Protein AF-A0A962RN34-F1 (afdb_monomer)

Solvent-accessible surface area (backbone atoms only — not comparable to full-atom values): 6835 Å² total; per-residue (Å²): 135,87,78,68,71,75,95,82,86,86,81,75,55,88,98,54,87,76,86,91,82,78,62,92,85,64,29,65,69,56,53,55,26,51,73,69,49,62,54,56,92,92,52,76,89,86,75,84,80,42,78,44,69,43,87,85,52,60,102,72,26,70,41,53,57,68,79,52,56,65,86,33,68,68,45,55,61,37,47,74,74,76,47,76,85,85,57,98,57,61,74,71,76,73,44,93,86,113

Sequence (98 aa):
MLRAVDSVGFSVPARGTVALVGESGSGKSVISQAIMRILPASARIRRGRIVFRDPQAGAGGELDIAAVGADSRAMRDLRGSRISMIFQEPMTSLSPLH

Mean predicted aligned error: 5.85 Å

Foldseek 3Di:
DDDLDDDDDDDADVVHDDDDDDDPSSCPVVVVCLLLVNDPPVDADPDDWDWDAQPPPPPPRIDGSNPDDNPDPVSVCCEPPPDYDQDPCNPVVPDPPD

Secondary structure (DSSP, 8-state):
---SS-S------TT--------TTSSHHHHHHHHTT---TT----S---EEE-TTSGGG-EEEGGGS-TTSHHHHHHBTTTB----SSTTTTT-TT-

Structure (mmCIF, N/CA/C/O backbone):
data_AF-A0A962RN34-F1
#
_entry.id   AF-A0A962RN34-F1
#
loop_
_atom_site.group_PDB
_atom_site.id
_atom_site.type_symbol
_atom_site.label_atom_id
_atom_site.label_alt_id
_atom_site.label_comp_id
_atom_site.label_asym_id
_atom_site.label_entity_id
_atom_site.label_seq_id
_atom_site.pdbx_PDB_ins_code
_atom_site.Cartn_x
_atom_site.Cartn_y
_atom_site.Cartn_z
_atom_site.occupancy
_atom_site.B_iso_or_equiv
_atom_site.auth_seq_id
_atom_site.auth_comp_id
_atom_site.auth_asym_id
_atom_site.auth_atom_id
_atom_site.pdbx_PDB_model_num
ATOM 1 N N . MET A 1 1 ? 5.917 -10.454 -18.950 1.00 62.59 1 MET A N 1
ATOM 2 C CA . MET A 1 1 ? 5.379 -9.676 -17.810 1.00 62.59 1 MET A CA 1
ATOM 3 C C . MET A 1 1 ? 5.856 -10.335 -16.527 1.00 62.59 1 MET A C 1
ATOM 5 O O . MET A 1 1 ? 5.593 -11.518 -16.356 1.00 62.59 1 MET A O 1
ATOM 9 N N . LEU A 1 2 ? 6.590 -9.612 -15.682 1.00 82.94 2 LEU A N 1
ATOM 10 C CA . LEU A 1 2 ? 7.141 -10.138 -14.429 1.00 82.94 2 LEU A CA 1
ATOM 11 C C . LEU A 1 2 ? 6.070 -10.132 -13.325 1.00 82.94 2 LEU A C 1
ATOM 13 O O . LEU A 1 2 ? 5.294 -9.180 -13.230 1.00 82.94 2 LEU A O 1
ATOM 17 N N . ARG A 1 3 ? 6.025 -11.17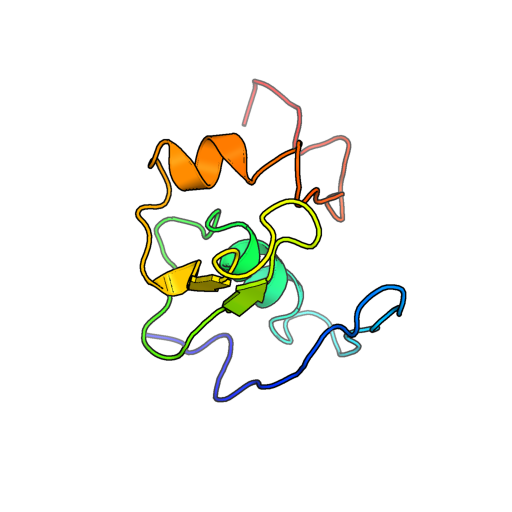6 -12.488 1.00 86.12 3 ARG A N 1
ATOM 18 C CA . ARG A 1 3 ? 5.254 -11.170 -11.235 1.00 86.12 3 ARG A CA 1
ATOM 19 C C . ARG A 1 3 ? 6.192 -10.771 -10.100 1.00 86.12 3 ARG A C 1
ATOM 21 O O . ARG A 1 3 ? 7.031 -11.567 -9.707 1.00 86.12 3 ARG A O 1
ATOM 28 N N . ALA A 1 4 ? 6.063 -9.540 -9.606 1.00 86.75 4 ALA A N 1
ATOM 29 C CA . ALA A 1 4 ? 6.873 -9.052 -8.484 1.00 86.75 4 ALA A CA 1
ATOM 30 C C . ALA A 1 4 ? 6.422 -9.623 -7.126 1.00 86.75 4 ALA A C 1
ATOM 32 O O . ALA A 1 4 ? 7.205 -9.682 -6.187 1.00 86.75 4 ALA A O 1
ATOM 33 N N . VAL A 1 5 ? 5.152 -10.021 -7.024 1.00 88.38 5 VAL A N 1
ATOM 34 C CA . VAL A 1 5 ? 4.550 -10.655 -5.849 1.00 88.38 5 VAL A CA 1
ATOM 35 C C . VAL A 1 5 ? 3.644 -11.766 -6.364 1.00 88.38 5 VAL A C 1
ATOM 37 O O . VAL A 1 5 ? 2.831 -11.524 -7.261 1.00 88.38 5 VAL A O 1
ATOM 40 N N . ASP A 1 6 ? 3.782 -12.968 -5.813 1.00 90.38 6 ASP A N 1
ATOM 41 C CA . ASP A 1 6 ? 2.919 -14.102 -6.126 1.00 90.38 6 ASP A CA 1
ATOM 42 C C . ASP A 1 6 ? 2.346 -14.683 -4.831 1.00 90.38 6 ASP A C 1
ATOM 44 O O . ASP A 1 6 ? 3.087 -14.983 -3.902 1.00 90.38 6 ASP A O 1
ATOM 48 N N . SER A 1 7 ? 1.018 -14.803 -4.781 1.00 86.69 7 SER A N 1
ATOM 49 C CA . SER A 1 7 ? 0.282 -15.549 -3.753 1.00 86.69 7 SER A CA 1
ATOM 50 C C . SER A 1 7 ? 0.667 -15.232 -2.296 1.00 86.69 7 SER A C 1
ATOM 52 O O . SER A 1 7 ? 0.894 -16.130 -1.491 1.00 86.69 7 SER A O 1
ATOM 54 N N . VAL A 1 8 ? 0.704 -13.942 -1.939 1.00 91.38 8 VAL A N 1
ATOM 55 C CA . VAL A 1 8 ? 0.925 -13.489 -0.556 1.00 91.38 8 VAL A CA 1
ATOM 56 C C . VAL A 1 8 ? -0.394 -13.371 0.214 1.00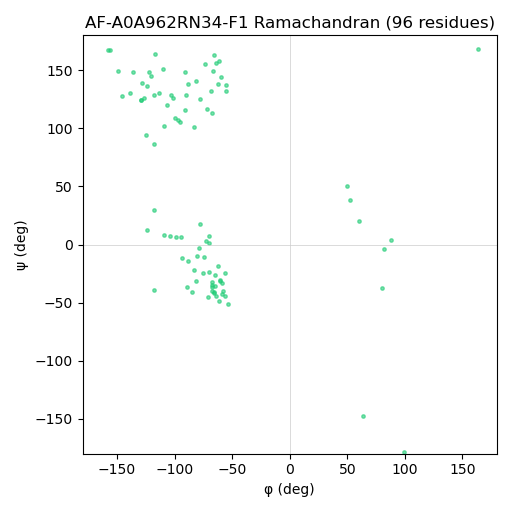 91.38 8 VAL A C 1
ATOM 58 O O . VAL A 1 8 ? -1.385 -12.861 -0.310 1.00 91.38 8 VAL A O 1
ATOM 61 N N . GLY A 1 9 ? -0.396 -13.806 1.475 1.00 94.25 9 GLY A N 1
ATOM 62 C CA . GLY A 1 9 ? -1.528 -13.662 2.386 1.00 94.25 9 GLY A CA 1
ATOM 63 C C . GLY A 1 9 ? -1.055 -13.441 3.817 1.00 94.25 9 GLY A C 1
ATOM 64 O O . GLY A 1 9 ? -0.236 -14.197 4.328 1.00 94.25 9 GLY A O 1
ATOM 65 N N . PHE A 1 10 ? -1.562 -12.392 4.456 1.00 96.19 10 PHE A N 1
ATOM 66 C CA . PHE A 1 10 ? -1.362 -12.121 5.877 1.00 96.19 10 PHE A CA 1
ATOM 67 C C . PHE A 1 10 ? -2.501 -11.239 6.389 1.00 96.19 10 PHE A C 1
ATOM 69 O O . PHE A 1 10 ? -3.282 -10.682 5.616 1.00 96.19 10 PHE A O 1
ATOM 76 N N . SER A 1 11 ? -2.607 -11.114 7.706 1.00 96.44 11 SER A N 1
ATOM 77 C CA . SER A 1 11 ? -3.558 -10.218 8.357 1.00 96.44 11 SER A CA 1
ATOM 78 C C . SER A 1 11 ? -2.820 -9.342 9.351 1.00 96.44 11 SER A C 1
ATOM 80 O O . SER A 1 11 ? -1.937 -9.821 10.058 1.00 96.44 11 SER A O 1
ATOM 82 N N . VAL A 1 12 ? -3.190 -8.064 9.404 1.00 94.88 12 VAL A N 1
ATOM 83 C CA . VAL A 1 12 ? -2.739 -7.142 10.448 1.00 94.88 12 VAL A CA 1
ATOM 84 C C . VAL A 1 12 ? -3.845 -7.092 11.501 1.00 94.88 12 VAL A C 1
ATOM 86 O O . VAL A 1 12 ? -4.920 -6.566 11.206 1.00 94.88 12 VAL A O 1
ATOM 89 N N . PRO A 1 13 ? -3.653 -7.693 12.688 1.00 92.94 13 PRO A N 1
ATOM 90 C CA . PRO A 1 13 ? -4.681 -7.689 13.715 1.00 92.94 13 PRO A CA 1
ATOM 91 C C . PRO A 1 13 ? -4.905 -6.271 14.240 1.00 92.94 13 PRO A C 1
ATOM 93 O O . PRO A 1 13 ? -3.984 -5.451 14.298 1.00 92.94 13 PRO A O 1
ATOM 96 N N . ALA A 1 14 ? -6.137 -5.988 14.660 1.00 90.38 14 ALA A N 1
ATOM 97 C CA . ALA A 1 14 ? -6.446 -4.730 15.321 1.00 90.38 14 ALA A CA 1
ATOM 98 C C . ALA A 1 14 ? -5.525 -4.546 16.534 1.00 90.38 14 ALA A C 1
ATOM 100 O O . ALA A 1 14 ? -5.372 -5.458 17.346 1.00 90.38 14 ALA A O 1
ATOM 101 N N . ARG A 1 15 ? -4.926 -3.355 16.652 1.00 90.25 15 ARG A N 1
ATOM 102 C CA . ARG A 1 15 ? -3.991 -3.004 17.737 1.00 90.25 15 ARG A CA 1
ATOM 103 C C . ARG A 1 15 ? -2.738 -3.891 17.797 1.00 90.25 15 ARG A C 1
ATOM 105 O O . ARG A 1 15 ? -2.095 -3.944 18.840 1.00 90.25 15 ARG A O 1
ATOM 112 N N . GLY A 1 16 ? -2.390 -4.574 16.707 1.00 93.44 16 GLY A N 1
ATOM 113 C CA . GLY A 1 16 ? -1.163 -5.353 16.606 1.00 93.44 16 GLY A CA 1
ATOM 114 C C . GLY A 1 16 ? -0.224 -4.835 15.524 1.00 93.44 16 GLY A C 1
ATOM 115 O O . GLY A 1 16 ? -0.612 -4.083 14.630 1.00 93.44 16 GLY A O 1
ATOM 116 N N . THR A 1 17 ? 1.025 -5.280 15.614 1.00 95.75 17 THR A N 1
ATOM 117 C CA . THR A 1 17 ? 2.094 -4.915 14.686 1.00 95.75 17 THR A CA 1
ATOM 118 C C . THR A 1 17 ? 2.521 -6.149 13.908 1.00 95.75 17 THR A C 1
ATOM 120 O O . THR A 1 17 ? 2.801 -7.190 14.496 1.00 95.75 17 THR A O 1
ATOM 123 N N . VAL A 1 18 ? 2.595 -6.025 12.584 1.00 96.50 18 VAL A N 1
ATOM 124 C CA . VAL A 1 18 ? 3.111 -7.068 11.691 1.00 96.50 18 VAL A CA 1
ATOM 125 C C . VAL A 1 18 ? 4.339 -6.529 10.978 1.00 96.50 18 VAL A C 1
ATOM 127 O O . VAL A 1 18 ? 4.288 -5.458 10.376 1.00 96.50 18 VAL A O 1
ATOM 130 N N . ALA A 1 19 ? 5.434 -7.284 11.031 1.00 95.75 19 ALA A N 1
ATOM 131 C CA . ALA A 1 19 ? 6.649 -6.989 10.287 1.00 95.75 19 ALA A CA 1
ATOM 132 C C . ALA A 1 19 ? 6.726 -7.879 9.043 1.00 95.75 19 ALA A C 1
ATOM 134 O O . ALA A 1 19 ? 6.660 -9.103 9.140 1.00 95.75 19 ALA A O 1
ATOM 135 N N . LEU A 1 20 ? 6.894 -7.261 7.874 1.00 93.62 20 LEU A N 1
ATOM 136 C CA . LEU A 1 20 ? 7.172 -7.965 6.627 1.00 93.62 20 LEU A CA 1
ATOM 137 C C . LEU A 1 20 ? 8.674 -7.892 6.334 1.00 93.62 20 LEU A C 1
ATOM 139 O O . LEU A 1 20 ? 9.191 -6.831 5.981 1.00 93.62 20 LEU A O 1
ATOM 143 N N . VAL A 1 21 ? 9.366 -9.021 6.468 1.00 93.69 21 VAL A N 1
ATOM 144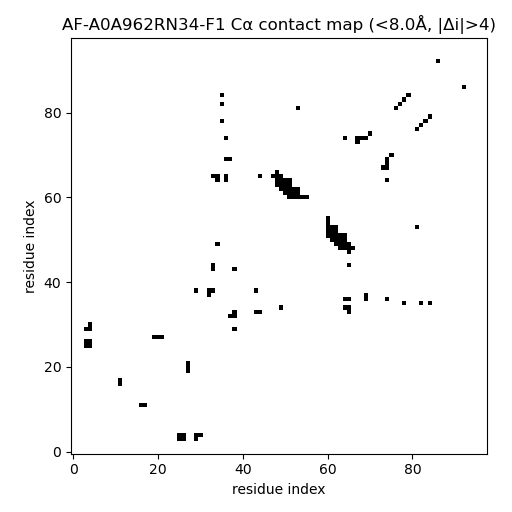 C CA . VAL A 1 21 ? 10.822 -9.131 6.297 1.00 93.69 21 VAL A CA 1
ATOM 145 C C . VAL A 1 21 ? 11.183 -9.902 5.028 1.00 93.69 21 VAL A C 1
ATOM 147 O O . VAL A 1 21 ? 10.425 -10.745 4.559 1.00 93.69 21 VAL A O 1
ATOM 150 N N . GLY A 1 22 ? 12.338 -9.587 4.446 1.00 91.75 22 GLY A N 1
ATOM 151 C CA . GLY A 1 22 ? 12.861 -10.251 3.252 1.00 91.75 22 GLY A CA 1
ATOM 152 C C . GLY A 1 22 ? 13.971 -9.439 2.590 1.00 91.75 22 GLY A C 1
ATOM 153 O O . GLY A 1 22 ? 14.152 -8.261 2.906 1.00 91.75 22 GLY A O 1
ATOM 154 N N . GLU A 1 23 ? 14.679 -10.039 1.640 1.00 94.56 23 GLU A N 1
ATOM 155 C CA . GLU A 1 23 ? 15.800 -9.421 0.916 1.00 94.56 23 GLU A CA 1
ATOM 156 C C . GLU A 1 23 ? 15.383 -8.236 0.030 1.00 94.56 23 GLU A C 1
ATOM 158 O O . GLU A 1 23 ? 14.203 -8.043 -0.283 1.00 94.56 23 GLU A O 1
ATOM 163 N N . SER A 1 24 ? 16.341 -7.403 -0.385 1.00 89.31 24 SER A N 1
ATOM 164 C CA . SER A 1 24 ? 16.065 -6.336 -1.357 1.00 89.31 24 SER A CA 1
ATOM 165 C C . SER A 1 24 ? 15.446 -6.918 -2.636 1.00 89.31 24 SER A C 1
ATOM 167 O O . SER A 1 24 ? 15.841 -7.982 -3.096 1.00 89.31 24 SER A O 1
ATOM 169 N N . GLY A 1 25 ? 14.424 -6.257 -3.184 1.00 88.56 25 GLY A N 1
ATOM 170 C CA . GLY A 1 25 ? 13.705 -6.747 -4.368 1.00 88.56 25 GLY A CA 1
ATOM 171 C C . GLY A 1 25 ? 12.627 -7.810 -4.110 1.00 88.56 25 GLY A C 1
ATOM 172 O O . GLY A 1 25 ? 11.877 -8.126 -5.027 1.00 88.56 25 GLY A O 1
ATOM 173 N N . SER A 1 26 ? 12.437 -8.288 -2.873 1.00 90.44 26 SER A N 1
ATOM 174 C CA . SER A 1 26 ? 11.442 -9.331 -2.544 1.00 90.44 26 SER A CA 1
ATOM 175 C C . SER A 1 26 ? 9.960 -8.903 -2.629 1.00 90.44 26 SER A C 1
ATOM 177 O O . SER A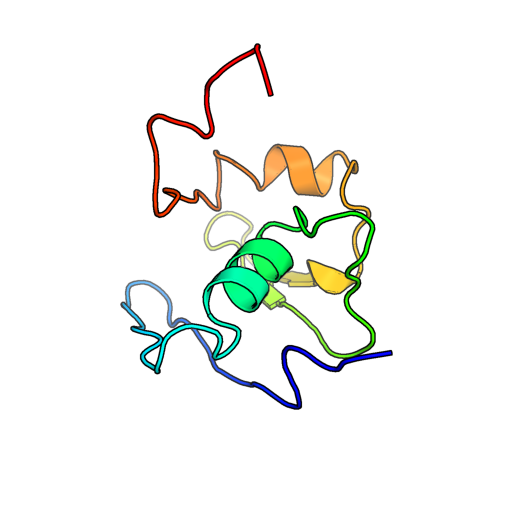 1 26 ? 9.079 -9.629 -2.177 1.00 90.44 26 SER A O 1
ATOM 179 N N . GLY A 1 27 ? 9.662 -7.698 -3.127 1.00 92.69 27 GLY A N 1
ATOM 180 C CA . GLY A 1 27 ? 8.287 -7.211 -3.304 1.00 92.69 27 GLY A CA 1
ATOM 181 C C . GLY A 1 27 ? 7.654 -6.500 -2.098 1.00 92.69 27 GLY A C 1
ATOM 182 O O . GLY A 1 27 ? 6.503 -6.082 -2.192 1.00 92.69 27 GLY A O 1
ATOM 183 N N . LYS A 1 28 ? 8.381 -6.275 -0.991 1.00 94.00 28 LYS A N 1
ATOM 184 C CA . LYS A 1 28 ? 7.859 -5.576 0.212 1.00 94.00 28 LYS A CA 1
ATOM 185 C C . LYS A 1 28 ? 7.252 -4.204 -0.102 1.00 94.00 28 LYS A C 1
ATOM 187 O O . LYS A 1 28 ? 6.112 -3.932 0.267 1.00 94.00 28 LYS A O 1
ATOM 192 N N . SER A 1 29 ? 7.993 -3.361 -0.825 1.00 92.00 29 SER A N 1
ATOM 193 C CA . SER A 1 29 ? 7.526 -2.026 -1.223 1.00 92.00 29 SER A CA 1
ATOM 194 C C . SER A 1 29 ? 6.367 -2.099 -2.219 1.00 92.00 29 SER A C 1
ATOM 196 O O . SER A 1 29 ? 5.464 -1.274 -2.177 1.00 92.00 29 SER A O 1
ATOM 198 N N . VAL A 1 30 ? 6.333 -3.128 -3.072 1.00 94.12 30 VAL A N 1
ATOM 199 C CA . VAL A 1 30 ? 5.220 -3.351 -4.008 1.00 94.12 30 VAL A CA 1
ATOM 200 C C . VAL A 1 30 ? 3.939 -3.710 -3.250 1.00 94.12 30 VAL A C 1
ATOM 202 O O . VAL A 1 30 ? 2.872 -3.204 -3.587 1.00 94.12 30 VAL A O 1
ATOM 205 N N . ILE A 1 31 ? 4.032 -4.531 -2.197 1.00 94.94 31 ILE A N 1
ATOM 206 C CA . ILE A 1 31 ? 2.895 -4.874 -1.327 1.00 94.94 31 ILE A CA 1
ATOM 207 C C . ILE A 1 31 ? 2.347 -3.617 -0.646 1.00 94.94 31 ILE A C 1
ATOM 209 O O . ILE A 1 31 ? 1.142 -3.371 -0.689 1.00 94.94 31 ILE A O 1
ATOM 213 N N . SER A 1 32 ? 3.216 -2.792 -0.057 1.00 94.12 32 SER A N 1
ATOM 214 C CA . SER A 1 32 ? 2.779 -1.583 0.645 1.00 94.12 32 SER A CA 1
ATOM 215 C C . SER A 1 32 ? 2.163 -0.547 -0.311 1.00 94.12 32 SER A C 1
ATOM 217 O O . SER A 1 32 ? 1.108 0.017 -0.017 1.00 94.12 32 SER A O 1
A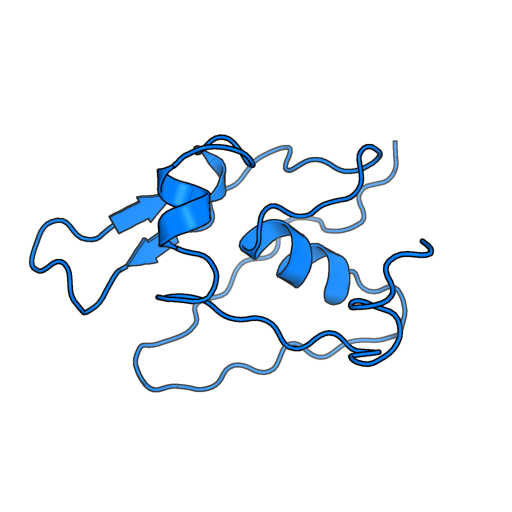TOM 219 N N . GLN A 1 33 ? 2.742 -0.360 -1.502 1.00 94.50 33 GLN A N 1
ATOM 220 C CA . GLN A 1 33 ? 2.182 0.492 -2.558 1.00 94.50 33 GLN A CA 1
ATOM 221 C C . GLN A 1 33 ? 0.850 -0.041 -3.105 1.00 94.50 33 GLN A C 1
ATOM 223 O O . GLN A 1 33 ? -0.042 0.750 -3.422 1.00 94.50 33 GLN A O 1
ATOM 228 N N . ALA A 1 34 ? 0.684 -1.365 -3.201 1.00 95.31 34 ALA A N 1
ATOM 229 C CA . ALA A 1 34 ? -0.574 -1.989 -3.605 1.00 95.31 34 ALA A CA 1
ATOM 230 C C . ALA A 1 34 ? -1.693 -1.714 -2.591 1.00 95.31 34 ALA A C 1
ATOM 232 O O . ALA A 1 34 ? -2.784 -1.317 -3.005 1.00 95.31 34 ALA A O 1
ATOM 233 N N . ILE A 1 35 ? -1.404 -1.835 -1.287 1.00 95.62 35 ILE A N 1
ATOM 234 C CA . ILE A 1 35 ? -2.335 -1.476 -0.202 1.00 95.62 35 ILE A CA 1
ATOM 235 C C . ILE A 1 35 ? -2.726 0.001 -0.296 1.00 95.62 35 ILE A C 1
ATOM 237 O O . ILE A 1 35 ? -3.897 0.341 -0.191 1.00 95.62 35 ILE A O 1
ATOM 241 N N . MET A 1 36 ? -1.770 0.885 -0.574 1.00 95.50 36 MET A N 1
ATOM 242 C CA . MET A 1 36 ? -2.042 2.317 -0.714 1.00 95.50 36 MET A CA 1
ATOM 243 C C . MET A 1 36 ? -2.643 2.703 -2.077 1.00 95.50 36 MET A C 1
ATOM 245 O O . MET A 1 36 ? -2.982 3.868 -2.277 1.00 95.50 36 MET A O 1
ATOM 249 N N . ARG A 1 37 ? -2.806 1.763 -3.023 1.00 95.69 37 ARG A N 1
ATOM 250 C CA . ARG A 1 37 ? -3.234 1.982 -4.425 1.00 95.69 37 ARG A CA 1
ATOM 251 C C . ARG A 1 37 ? -2.404 3.046 -5.167 1.00 95.69 37 ARG A C 1
ATOM 253 O O . ARG A 1 37 ? -2.954 3.807 -5.954 1.00 95.69 37 ARG A O 1
ATOM 260 N N . ILE A 1 38 ? -1.095 3.087 -4.920 1.00 94.31 38 ILE A N 1
ATOM 261 C CA . ILE A 1 38 ? -0.124 4.020 -5.537 1.00 94.31 38 ILE A CA 1
ATOM 262 C C . ILE A 1 38 ? 0.945 3.279 -6.356 1.00 94.31 38 ILE A C 1
ATOM 264 O O . ILE A 1 38 ? 2.097 3.696 -6.437 1.00 94.31 38 ILE A O 1
ATOM 268 N N . LEU A 1 39 ? 0.586 2.122 -6.916 1.00 93.62 39 LEU A N 1
ATOM 269 C CA . LEU A 1 39 ? 1.481 1.378 -7.799 1.00 93.62 39 LEU A CA 1
ATOM 270 C C . LEU A 1 39 ? 1.860 2.235 -9.022 1.00 93.62 39 LEU A C 1
ATOM 272 O O . LEU A 1 39 ? 0.999 2.950 -9.540 1.00 93.62 39 LEU A O 1
ATOM 276 N N . PRO A 1 40 ? 3.105 2.134 -9.523 1.00 90.69 40 PRO A N 1
ATOM 277 C CA . PRO A 1 40 ? 3.488 2.792 -10.767 1.00 90.69 40 PRO A CA 1
ATOM 278 C C . PRO A 1 40 ? 2.651 2.256 -11.935 1.00 90.69 40 PRO A C 1
ATOM 280 O O . PRO A 1 40 ? 2.171 1.123 -11.891 1.00 90.69 40 PRO A O 1
ATOM 283 N N . ALA A 1 41 ? 2.536 3.024 -13.021 1.00 90.06 41 ALA A N 1
ATOM 284 C CA . ALA A 1 41 ? 1.732 2.650 -14.194 1.00 90.06 41 ALA A CA 1
ATOM 285 C C . ALA A 1 41 ? 2.117 1.290 -14.819 1.00 90.06 41 ALA A C 1
ATOM 287 O O . ALA A 1 41 ? 1.296 0.629 -15.453 1.00 90.06 41 ALA A O 1
ATOM 288 N N . SER A 1 42 ? 3.359 0.841 -14.617 1.00 91.06 42 SER A N 1
ATOM 289 C CA . SER A 1 42 ? 3.862 -0.463 -15.063 1.00 91.06 42 SER A CA 1
ATOM 290 C C . SER A 1 42 ? 3.359 -1.651 -14.228 1.00 91.06 42 SER A C 1
ATOM 292 O O . SER A 1 42 ? 3.531 -2.805 -14.634 1.00 91.06 42 SER A O 1
ATOM 294 N N . ALA A 1 43 ? 2.723 -1.403 -13.079 1.00 92.44 43 ALA A N 1
ATOM 295 C CA . ALA A 1 43 ? 2.272 -2.415 -12.135 1.00 92.44 43 ALA A CA 1
ATOM 296 C C . ALA A 1 43 ? 0.755 -2.358 -11.911 1.00 92.44 43 ALA A C 1
ATOM 298 O O . ALA A 1 43 ? 0.124 -1.307 -11.890 1.00 92.44 43 ALA A O 1
ATOM 299 N N . ARG A 1 44 ? 0.146 -3.531 -11.709 1.00 93.94 44 ARG A N 1
ATOM 300 C CA . ARG A 1 44 ? -1.279 -3.649 -11.382 1.00 93.94 44 ARG A CA 1
ATOM 301 C C . ARG A 1 44 ? -1.556 -4.864 -10.515 1.00 93.94 44 ARG A C 1
ATOM 303 O O . ARG A 1 44 ? -0.917 -5.904 -10.677 1.00 93.94 44 ARG A O 1
ATOM 310 N N . ILE A 1 45 ? -2.574 -4.753 -9.669 1.00 94.62 45 ILE A N 1
ATOM 311 C CA . ILE A 1 45 ? -3.139 -5.891 -8.944 1.00 94.62 45 ILE A CA 1
ATOM 312 C C . ILE A 1 45 ? -3.901 -6.743 -9.962 1.00 94.62 45 ILE A C 1
ATOM 314 O O . ILE A 1 45 ? -4.837 -6.275 -10.606 1.00 94.62 45 ILE A O 1
ATOM 318 N N . ARG A 1 46 ? -3.452 -7.983 -10.172 1.00 93.81 46 ARG A N 1
ATOM 319 C CA . ARG A 1 46 ? -4.063 -8.902 -11.146 1.00 93.81 46 ARG A CA 1
ATOM 320 C C . ARG A 1 46 ? -5.252 -9.660 -10.560 1.00 93.81 46 ARG A C 1
ATOM 322 O O . ARG A 1 46 ? -6.213 -9.896 -11.285 1.00 93.81 46 ARG A O 1
ATOM 329 N N . ARG A 1 47 ? -5.134 -10.107 -9.306 1.00 92.94 47 ARG A N 1
ATOM 330 C CA . ARG A 1 47 ? -6.093 -10.939 -8.560 1.00 92.94 47 ARG A CA 1
ATOM 331 C C . ARG A 1 47 ? -5.861 -10.757 -7.056 1.00 92.94 47 ARG A C 1
ATOM 333 O O . ARG A 1 47 ? -4.812 -10.247 -6.667 1.00 92.94 47 ARG A O 1
ATOM 340 N N . GLY A 1 48 ? -6.801 -11.236 -6.244 1.00 94.69 48 GLY A N 1
ATOM 341 C CA . GLY A 1 48 ? -6.749 -11.151 -4.782 1.00 94.69 48 GLY A CA 1
ATOM 342 C C . GLY A 1 48 ? -7.588 -9.999 -4.235 1.00 94.69 48 GLY A C 1
ATOM 343 O O . GLY A 1 48 ? -8.252 -9.300 -4.997 1.00 94.69 48 GLY A O 1
ATOM 344 N N . ARG A 1 49 ? -7.571 -9.841 -2.910 1.00 96.50 49 ARG A N 1
ATOM 345 C CA . ARG A 1 49 ? -8.328 -8.818 -2.179 1.00 96.50 49 ARG A CA 1
ATOM 346 C C . ARG A 1 49 ? -7.447 -8.176 -1.122 1.00 96.50 49 ARG A C 1
ATOM 348 O O . ARG A 1 49 ? -6.578 -8.847 -0.565 1.00 96.50 49 ARG A O 1
ATOM 355 N N . ILE A 1 50 ? -7.692 -6.904 -0.836 1.00 96.94 50 ILE A N 1
ATOM 356 C CA . ILE A 1 50 ? -7.034 -6.174 0.250 1.00 96.94 50 ILE A CA 1
ATOM 357 C C . ILE A 1 50 ? -8.147 -5.612 1.123 1.00 96.94 50 ILE A C 1
ATOM 359 O O . ILE A 1 50 ? -8.712 -4.564 0.831 1.00 96.94 50 ILE A O 1
ATOM 363 N N . VAL A 1 51 ? -8.492 -6.352 2.171 1.00 96.56 51 VAL A N 1
ATOM 364 C CA . VAL A 1 51 ? -9.663 -6.060 2.995 1.00 96.56 51 VAL A CA 1
ATOM 365 C C . VAL A 1 51 ? -9.270 -5.152 4.155 1.00 96.56 51 VAL A C 1
ATOM 367 O O . VAL A 1 51 ? -8.503 -5.554 5.029 1.00 96.56 51 VAL A O 1
ATOM 370 N N . PHE A 1 52 ? -9.816 -3.940 4.177 1.00 95.44 52 PHE A N 1
ATOM 371 C CA . PHE A 1 52 ? -9.725 -3.026 5.308 1.00 95.44 52 PHE A CA 1
ATOM 372 C C . PHE A 1 52 ? -11.042 -3.016 6.074 1.00 95.44 52 PHE A C 1
ATOM 374 O O . PHE A 1 52 ? -12.102 -2.826 5.488 1.00 95.44 52 PHE A O 1
ATOM 381 N N . ARG A 1 53 ? -10.967 -3.219 7.389 1.00 93.50 53 ARG A N 1
ATOM 382 C CA . ARG A 1 53 ? -12.112 -3.136 8.298 1.00 93.50 53 ARG A CA 1
ATOM 383 C C . ARG A 1 53 ? -11.945 -1.888 9.143 1.00 93.50 53 ARG A C 1
ATOM 385 O O . ARG A 1 53 ? -11.126 -1.897 10.058 1.00 93.50 53 ARG A O 1
ATOM 392 N N . ASP A 1 54 ? -12.677 -0.830 8.808 1.00 90.06 54 ASP A N 1
ATOM 393 C CA . ASP A 1 54 ? -12.604 0.443 9.519 1.00 90.06 54 ASP A CA 1
ATOM 394 C C . ASP A 1 54 ? -13.156 0.276 10.946 1.00 90.06 54 ASP A C 1
ATOM 396 O O . ASP A 1 54 ? -14.366 0.080 11.110 1.00 90.06 54 ASP A O 1
ATOM 400 N N . PRO A 1 55 ? -12.314 0.395 11.991 1.00 82.38 55 PRO A N 1
ATOM 401 C CA . PRO A 1 55 ? -12.767 0.299 13.376 1.00 82.38 55 PRO A CA 1
ATOM 402 C C . PRO A 1 55 ? -13.771 1.396 13.755 1.00 82.38 55 PRO A C 1
ATOM 404 O O . PRO A 1 55 ? -14.468 1.260 14.757 1.00 82.38 55 PRO A O 1
ATOM 407 N N . GLN A 1 56 ? -13.840 2.486 12.982 1.00 83.38 56 GLN A N 1
ATOM 408 C CA . GLN A 1 56 ? 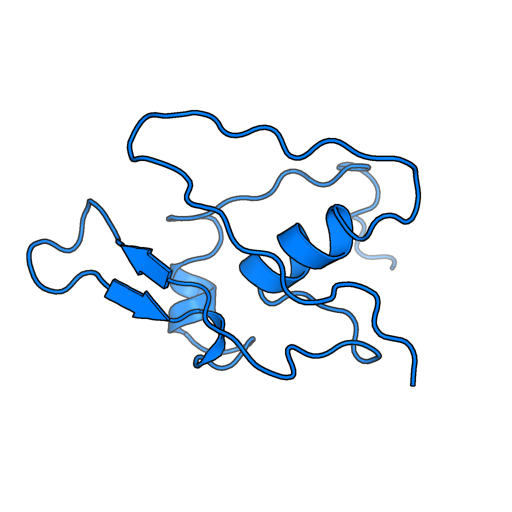-14.712 3.632 13.243 1.00 83.38 56 GLN A CA 1
ATOM 409 C C . GLN A 1 56 ? -16.071 3.547 12.528 1.00 83.38 56 GLN A C 1
ATOM 411 O O . GLN A 1 56 ? -16.965 4.325 12.847 1.00 83.38 56 GLN A O 1
ATOM 416 N N . ALA A 1 57 ? -16.258 2.623 11.578 1.00 80.94 57 ALA A N 1
ATOM 417 C CA . ALA A 1 57 ? -17.456 2.569 10.727 1.00 80.94 57 ALA A CA 1
ATOM 418 C C . ALA A 1 57 ? -18.565 1.617 11.234 1.00 80.94 57 ALA A C 1
ATOM 420 O O . ALA A 1 57 ? -19.567 1.406 10.550 1.00 80.94 57 ALA A O 1
ATOM 421 N N . GLY A 1 58 ? -18.415 1.033 12.427 1.00 73.31 58 GLY A N 1
ATOM 422 C CA . GLY A 1 58 ? -19.406 0.113 12.996 1.00 73.31 58 GLY A CA 1
ATOM 423 C C . GLY A 1 58 ? -19.589 -1.173 12.172 1.00 73.31 58 GLY A C 1
ATOM 424 O O . GLY A 1 58 ? -18.649 -1.672 11.557 1.00 73.31 58 GLY A O 1
ATOM 425 N N . ALA A 1 59 ? -20.805 -1.732 12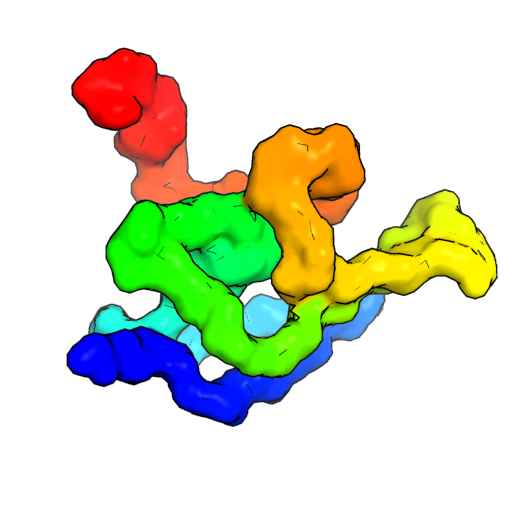.154 1.00 63.31 59 ALA A N 1
ATOM 426 C CA . ALA A 1 59 ? -21.104 -3.058 11.586 1.00 63.31 59 ALA A CA 1
ATOM 427 C C . ALA A 1 59 ? -21.019 -3.169 10.041 1.00 63.31 59 ALA A C 1
ATOM 429 O O . ALA A 1 59 ? -21.260 -4.246 9.502 1.00 63.31 59 ALA A O 1
ATOM 430 N N . GLY A 1 60 ? -20.666 -2.094 9.325 1.00 68.44 60 GLY A N 1
ATOM 431 C CA . GLY A 1 60 ? -20.583 -2.053 7.855 1.00 68.44 60 GLY A CA 1
ATOM 432 C C . GLY A 1 60 ? -19.223 -1.622 7.293 1.00 68.44 60 GLY A C 1
ATOM 433 O O . GLY A 1 60 ? -19.125 -1.319 6.110 1.00 68.44 60 GLY A O 1
ATOM 434 N N . GLY A 1 61 ? -18.180 -1.563 8.126 1.00 81.19 61 GLY A N 1
ATOM 435 C CA . GLY A 1 61 ? -16.897 -0.926 7.805 1.00 81.19 61 GLY A CA 1
ATOM 436 C C . GLY A 1 61 ? -15.920 -1.692 6.911 1.00 81.19 61 GLY A C 1
ATOM 437 O O . GLY A 1 61 ? -14.732 -1.377 6.950 1.00 81.19 61 GLY A O 1
ATOM 438 N N . GLU A 1 62 ? -16.346 -2.716 6.169 1.00 91.44 62 GLU A N 1
ATOM 439 C CA . GLU A 1 62 ? -15.430 -3.501 5.333 1.00 91.44 62 GLU A CA 1
ATOM 440 C C . GLU A 1 62 ? -15.307 -2.921 3.917 1.00 91.44 62 GLU A C 1
ATOM 442 O O . GLU A 1 62 ? -16.298 -2.706 3.224 1.00 91.44 62 GLU A O 1
ATOM 447 N N . LEU A 1 63 ? -14.069 -2.708 3.474 1.00 92.81 63 LEU A N 1
ATOM 448 C CA . LEU A 1 63 ? -13.727 -2.223 2.145 1.00 92.81 63 LEU A CA 1
ATOM 449 C C . LEU A 1 63 ? -12.673 -3.130 1.510 1.00 92.81 63 LEU A C 1
ATOM 451 O O . LEU A 1 63 ? -11.580 -3.288 2.052 1.00 92.81 63 LEU A O 1
ATOM 455 N N . ASP A 1 64 ? -12.959 -3.663 0.322 1.00 96.19 64 ASP A N 1
ATOM 456 C CA . ASP A 1 64 ? -11.917 -4.246 -0.523 1.00 96.19 64 ASP A CA 1
ATOM 457 C C . ASP A 1 64 ? -11.214 -3.143 -1.323 1.00 96.19 64 ASP A C 1
ATOM 459 O O . ASP A 1 64 ? -11.706 -2.655 -2.345 1.00 96.19 64 ASP A O 1
ATOM 463 N N . ILE A 1 65 ? -10.032 -2.756 -0.856 1.00 96.75 65 ILE A N 1
ATOM 464 C CA . ILE A 1 65 ? -9.196 -1.718 -1.459 1.00 96.75 65 ILE A CA 1
ATOM 465 C C . ILE A 1 65 ? -8.796 -2.085 -2.900 1.00 96.75 65 ILE A C 1
ATOM 467 O O . ILE A 1 65 ? -8.633 -1.205 -3.751 1.00 96.75 65 ILE A O 1
ATOM 471 N N . ALA A 1 66 ? -8.653 -3.377 -3.214 1.00 96.25 66 ALA A N 1
ATOM 472 C CA . ALA A 1 66 ? -8.279 -3.810 -4.559 1.00 96.25 66 ALA A CA 1
ATOM 473 C C . ALA A 1 66 ? -9.402 -3.576 -5.587 1.00 96.25 66 ALA A C 1
ATOM 475 O O . ALA A 1 66 ? -9.113 -3.431 -6.777 1.00 96.25 66 ALA A O 1
ATOM 476 N N . ALA A 1 67 ? -10.658 -3.504 -5.134 1.00 95.25 67 ALA A N 1
ATOM 477 C CA . ALA A 1 67 ? -11.835 -3.321 -5.979 1.00 95.25 67 ALA A CA 1
ATOM 478 C C . ALA A 1 67 ? -12.188 -1.844 -6.238 1.00 95.25 67 ALA A C 1
ATOM 480 O O . ALA A 1 67 ? -12.959 -1.551 -7.152 1.00 95.25 67 ALA A O 1
ATOM 481 N N . VAL A 1 68 ? -11.624 -0.899 -5.478 1.00 93.44 68 VAL A N 1
ATOM 482 C CA . VAL A 1 68 ? -11.883 0.537 -5.673 1.00 93.44 68 VAL A CA 1
ATOM 483 C C . VAL A 1 68 ? -10.891 1.194 -6.631 1.00 93.44 68 VAL A C 1
ATOM 485 O O . VAL A 1 68 ? -9.710 0.836 -6.715 1.00 93.44 68 VAL A O 1
ATOM 488 N N . GLY A 1 69 ? -11.364 2.208 -7.358 1.00 94.19 69 GLY A N 1
ATOM 489 C CA . GLY A 1 69 ? -10.521 3.036 -8.223 1.00 94.19 69 GLY A CA 1
ATOM 490 C C . GLY A 1 69 ? -9.457 3.793 -7.423 1.00 94.19 69 GLY A C 1
ATOM 491 O O . GLY A 1 69 ? -9.758 4.337 -6.359 1.00 94.19 69 GLY A O 1
ATOM 492 N N . ALA A 1 70 ? -8.225 3.851 -7.936 1.00 94.12 70 ALA A N 1
ATOM 493 C CA . ALA A 1 70 ? -7.093 4.494 -7.256 1.00 94.12 70 ALA A CA 1
ATOM 494 C C . ALA A 1 70 ? -7.316 5.999 -6.991 1.00 94.12 70 ALA A C 1
ATOM 496 O O . ALA A 1 70 ? -6.869 6.504 -5.960 1.00 94.12 70 ALA A O 1
ATOM 497 N N . ASP A 1 71 ? -8.072 6.669 -7.870 1.00 94.62 71 ASP A N 1
ATOM 498 C CA . ASP A 1 71 ? -8.409 8.104 -7.799 1.00 94.62 71 ASP A CA 1
ATOM 499 C C . ASP A 1 71 ? -9.807 8.373 -7.208 1.00 94.62 71 ASP A C 1
ATOM 501 O O . ASP A 1 71 ? -10.315 9.502 -7.190 1.00 94.62 71 ASP A O 1
ATOM 505 N N . SER A 1 72 ? -10.468 7.320 -6.720 1.00 96.25 72 SER A N 1
ATOM 506 C CA . SER A 1 72 ? -11.807 7.427 -6.145 1.00 96.25 72 SER A CA 1
ATOM 507 C C . SER A 1 72 ? -11.817 8.3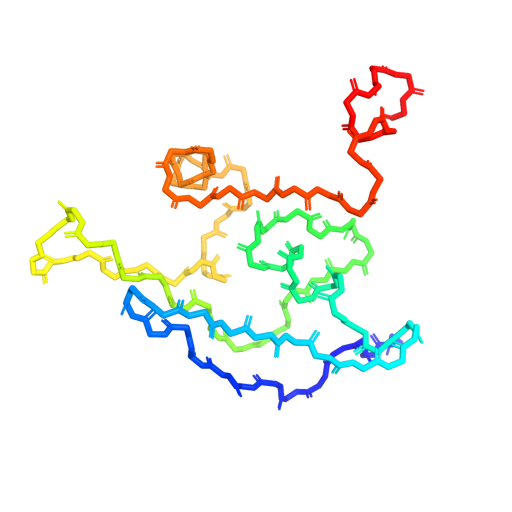00 -4.887 1.00 96.25 72 SER A C 1
ATOM 509 O O . SER A 1 72 ? -10.815 8.448 -4.182 1.00 96.25 72 SER A O 1
ATOM 511 N N . ARG A 1 73 ? -12.985 8.873 -4.572 1.00 93.94 73 ARG A N 1
ATOM 512 C CA . ARG A 1 73 ? -13.191 9.582 -3.300 1.00 93.94 73 ARG A CA 1
ATOM 513 C C . ARG A 1 73 ? -12.930 8.665 -2.102 1.00 93.94 73 ARG A C 1
ATOM 515 O O . ARG A 1 73 ? -12.241 9.079 -1.186 1.00 93.94 73 ARG A O 1
ATOM 522 N N . ALA A 1 74 ? -13.361 7.405 -2.175 1.00 92.25 74 ALA A N 1
ATOM 523 C CA . ALA A 1 74 ? -13.113 6.411 -1.133 1.00 92.25 74 ALA A CA 1
ATOM 524 C C . ALA A 1 74 ? -11.613 6.231 -0.831 1.00 92.25 74 ALA A C 1
ATOM 526 O O . ALA A 1 74 ? -11.218 6.224 0.331 1.00 92.25 74 ALA A O 1
ATOM 527 N N . MET A 1 75 ? -10.758 6.149 -1.861 1.00 95.31 75 MET A N 1
ATOM 528 C CA . MET A 1 75 ? -9.306 6.072 -1.651 1.00 95.31 75 MET A CA 1
ATOM 529 C C . MET A 1 75 ? -8.715 7.361 -1.080 1.00 95.31 75 MET A C 1
ATOM 531 O O . MET A 1 75 ? -7.791 7.291 -0.271 1.00 95.31 75 MET A O 1
ATOM 535 N N . ARG A 1 76 ? -9.228 8.529 -1.485 1.00 94.44 76 ARG A N 1
ATOM 536 C CA . ARG A 1 76 ? -8.806 9.822 -0.923 1.00 94.44 76 ARG A CA 1
ATOM 537 C C . ARG A 1 76 ? -9.184 9.958 0.549 1.00 94.44 76 ARG A C 1
ATOM 539 O O . ARG A 1 76 ? -8.344 10.385 1.326 1.00 94.44 76 ARG A O 1
ATOM 546 N N . ASP A 1 77 ? -10.387 9.535 0.926 1.00 91.81 77 ASP A N 1
ATOM 547 C CA . ASP A 1 77 ? -10.851 9.559 2.315 1.00 91.81 77 ASP A CA 1
ATOM 548 C C . ASP A 1 77 ? -10.054 8.568 3.182 1.00 91.81 77 ASP A C 1
ATOM 550 O O . ASP A 1 77 ? -9.763 8.854 4.340 1.00 91.81 77 ASP A O 1
ATOM 554 N N . LEU A 1 78 ? -9.648 7.419 2.629 1.00 93.19 78 LEU A N 1
ATOM 555 C CA . LEU A 1 78 ? -8.870 6.402 3.342 1.00 93.19 78 LEU A CA 1
ATOM 556 C C . LEU A 1 78 ? -7.422 6.844 3.622 1.00 93.19 78 LEU A C 1
ATOM 558 O O . LEU A 1 78 ? -6.908 6.644 4.727 1.00 93.19 78 LEU A O 1
ATOM 562 N N . ARG A 1 79 ? -6.754 7.425 2.619 1.00 94.62 79 ARG A N 1
ATOM 563 C CA . ARG A 1 79 ? -5.349 7.850 2.709 1.00 94.62 79 ARG A CA 1
ATOM 564 C C . ARG A 1 79 ? -5.204 9.027 3.675 1.00 94.62 79 ARG A C 1
ATOM 566 O O . ARG A 1 79 ? -5.938 10.003 3.602 1.00 94.62 79 ARG A O 1
ATOM 573 N N . GLY A 1 80 ? -4.236 8.946 4.581 1.00 90.06 80 GLY A N 1
ATOM 574 C CA . GLY A 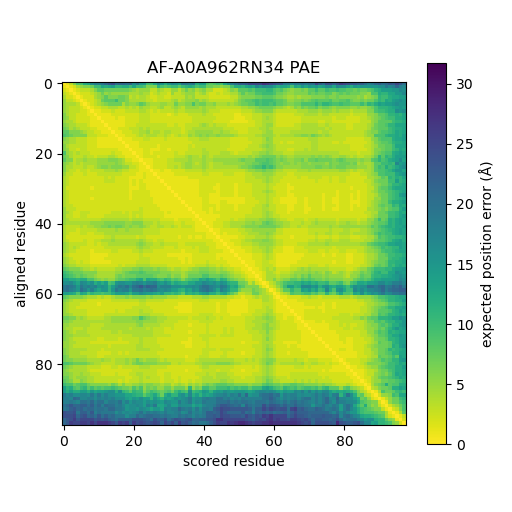1 80 ? -3.928 9.999 5.551 1.00 90.06 80 GLY A CA 1
ATOM 575 C C . GLY A 1 80 ? -4.860 10.027 6.765 1.00 90.06 80 GLY A C 1
ATOM 576 O O . GLY A 1 80 ? -4.381 10.252 7.873 1.00 90.06 80 GLY A O 1
ATOM 577 N N . SER A 1 81 ? -6.162 9.761 6.591 1.00 90.19 81 SER A N 1
ATOM 578 C CA . SER A 1 81 ? -7.127 9.786 7.703 1.00 90.19 81 SER A CA 1
ATOM 579 C C . SER A 1 81 ? -7.277 8.438 8.421 1.00 90.19 81 SER A C 1
ATOM 581 O O . SER A 1 81 ? -7.456 8.403 9.639 1.00 90.19 81 SER A O 1
ATOM 583 N N . ARG A 1 82 ? -7.209 7.322 7.679 1.00 92.00 82 ARG A N 1
ATOM 584 C CA . ARG A 1 82 ? -7.370 5.955 8.209 1.00 92.00 82 ARG A CA 1
ATOM 585 C C . ARG A 1 82 ? -6.129 5.098 8.019 1.00 92.00 82 ARG A C 1
ATOM 587 O O . ARG A 1 82 ? -5.792 4.316 8.902 1.00 92.00 82 ARG A O 1
ATOM 594 N N . ILE A 1 83 ? -5.462 5.235 6.873 1.00 93.75 83 ILE A N 1
ATOM 595 C CA . ILE A 1 83 ? -4.229 4.517 6.544 1.00 93.75 83 ILE A CA 1
ATOM 596 C C . ILE A 1 83 ? -3.189 5.527 6.073 1.00 93.75 83 ILE A C 1
ATOM 598 O O . ILE A 1 83 ? -3.406 6.263 5.108 1.00 93.75 83 ILE A O 1
ATOM 602 N N . SER A 1 84 ? -2.038 5.522 6.736 1.00 93.06 84 SER A N 1
ATOM 603 C CA . SER A 1 84 ? -0.908 6.390 6.418 1.00 93.06 84 SER A CA 1
ATOM 604 C C . SER A 1 84 ? 0.326 5.554 6.123 1.00 93.06 84 SER A C 1
ATOM 606 O O . SER A 1 84 ? 0.517 4.472 6.677 1.00 93.06 84 SER A O 1
ATOM 608 N N . MET A 1 85 ? 1.167 6.070 5.236 1.00 91.25 85 MET A N 1
ATOM 609 C CA . MET A 1 85 ? 2.425 5.450 4.852 1.00 91.25 85 MET A CA 1
ATOM 610 C C . MET A 1 85 ? 3.557 6.442 5.087 1.00 91.25 85 MET A C 1
ATOM 612 O O . MET A 1 85 ? 3.448 7.608 4.722 1.00 91.25 85 MET A O 1
ATOM 616 N N . ILE A 1 86 ? 4.652 5.944 5.654 1.00 89.25 86 ILE A N 1
ATOM 617 C CA . ILE A 1 86 ? 5.940 6.631 5.689 1.00 89.25 86 ILE A CA 1
ATOM 618 C C . ILE A 1 86 ? 6.838 5.900 4.690 1.00 89.25 86 ILE A C 1
ATOM 620 O O . ILE A 1 86 ? 7.036 4.689 4.804 1.00 89.25 86 ILE A O 1
ATOM 624 N N . PHE A 1 87 ? 7.318 6.610 3.671 1.00 81.94 87 PHE A N 1
ATOM 625 C CA . PHE A 1 87 ? 8.153 6.027 2.621 1.00 81.94 87 PHE A CA 1
ATOM 626 C C . PHE A 1 87 ? 9.572 5.739 3.125 1.00 81.94 87 PHE A C 1
ATOM 628 O O . PHE A 1 87 ? 10.045 6.381 4.059 1.00 81.94 87 PHE A O 1
ATOM 635 N N . GLN A 1 88 ? 10.259 4.783 2.485 1.00 71.31 88 GLN A N 1
ATOM 636 C CA . GLN A 1 88 ? 11.649 4.429 2.818 1.00 71.31 88 GLN A CA 1
ATOM 637 C C . GLN A 1 88 ? 12.605 5.622 2.678 1.00 71.31 88 GLN A C 1
ATOM 639 O O . GLN A 1 88 ? 13.526 5.755 3.475 1.00 71.31 88 GLN A O 1
ATOM 644 N N . GLU A 1 89 ? 12.335 6.513 1.720 1.00 78.31 89 GLU A N 1
ATOM 645 C CA . GLU A 1 89 ? 12.980 7.818 1.584 1.00 78.31 89 GLU A CA 1
ATOM 646 C C . GLU A 1 89 ? 11.912 8.922 1.734 1.00 78.31 89 GLU A C 1
ATOM 648 O O . GLU A 1 89 ? 11.300 9.368 0.756 1.00 78.31 89 GLU A O 1
ATOM 653 N N . PRO A 1 90 ? 11.616 9.356 2.971 1.00 60.81 90 PRO A N 1
ATOM 654 C CA . PRO A 1 90 ? 10.527 10.297 3.229 1.00 60.81 90 PRO A CA 1
ATOM 655 C C . PRO A 1 90 ? 10.771 11.677 2.599 1.00 60.81 90 PRO A C 1
ATOM 657 O O . PRO A 1 90 ? 9.827 12.392 2.282 1.00 60.81 90 PRO A O 1
ATOM 660 N N . MET A 1 91 ? 12.039 12.051 2.405 1.00 56.16 91 MET A N 1
ATOM 661 C CA . MET A 1 91 ? 12.433 13.377 1.919 1.00 56.16 91 MET A CA 1
ATOM 662 C C . MET A 1 91 ? 12.324 13.522 0.396 1.00 56.16 91 MET A C 1
ATOM 664 O O . MET A 1 91 ? 12.027 14.609 -0.090 1.00 56.16 91 MET A O 1
ATOM 668 N N . THR A 1 92 ? 12.538 12.448 -0.371 1.00 58.41 92 THR A N 1
ATOM 669 C CA . THR A 1 92 ? 12.479 12.478 -1.846 1.00 58.41 92 THR A CA 1
ATOM 670 C C . THR A 1 92 ? 11.049 12.351 -2.378 1.00 58.41 92 THR A C 1
ATOM 672 O O . THR A 1 92 ? 10.764 12.822 -3.475 1.00 58.41 92 THR A O 1
ATOM 675 N N . SER A 1 93 ? 10.131 11.792 -1.582 1.00 53.69 93 SER A N 1
ATOM 676 C CA . SER A 1 93 ? 8.717 11.563 -1.931 1.00 53.69 93 SER A CA 1
ATOM 677 C C . SER A 1 93 ? 7.797 12.789 -1.795 1.00 53.69 93 SER A C 1
ATOM 679 O O . SER A 1 93 ? 6.660 12.743 -2.257 1.00 53.69 93 SER A O 1
ATOM 681 N N . LEU A 1 94 ? 8.278 13.885 -1.195 1.00 52.69 94 LEU A N 1
ATOM 682 C CA . LEU A 1 94 ? 7.566 15.168 -1.048 1.00 52.69 94 LEU A CA 1
ATOM 683 C C . LEU A 1 94 ? 8.146 16.285 -1.937 1.00 52.69 94 LEU A C 1
ATOM 685 O O . LEU A 1 94 ? 7.771 17.449 -1.795 1.00 52.69 94 LEU A O 1
ATOM 689 N N . SER A 1 95 ? 9.072 15.950 -2.840 1.00 44.75 95 SER A N 1
ATOM 690 C CA . SER A 1 95 ? 9.666 16.921 -3.759 1.00 44.75 95 SER A CA 1
ATOM 691 C C . SER A 1 95 ? 8.710 17.221 -4.920 1.00 44.75 95 SER A C 1
ATOM 693 O O . SER A 1 95 ? 8.339 16.293 -5.633 1.00 44.75 95 SER A O 1
ATOM 695 N N . PRO A 1 96 ? 8.358 18.492 -5.187 1.00 45.62 96 PRO A N 1
ATOM 696 C CA . PRO A 1 96 ? 7.537 18.873 -6.340 1.00 45.62 96 PRO A CA 1
ATOM 697 C C . PRO A 1 96 ? 8.281 18.788 -7.689 1.00 45.62 96 PRO A C 1
ATOM 699 O O . PRO A 1 96 ? 7.727 19.175 -8.713 1.00 45.62 96 PRO A O 1
ATOM 702 N N . LEU A 1 97 ? 9.541 18.337 -7.694 1.00 48.94 97 LEU A N 1
ATOM 703 C CA . LEU A 1 97 ? 10.413 18.275 -8.873 1.00 48.94 97 LEU A CA 1
ATOM 704 C C . LEU A 1 97 ? 10.579 16.857 -9.458 1.00 48.94 97 LEU A C 1
ATOM 706 O O . LEU A 1 97 ? 11.382 16.689 -10.374 1.00 48.94 97 LEU A O 1
ATOM 710 N N . HIS A 1 98 ? 9.835 15.860 -8.962 1.00 50.78 98 HIS A N 1
ATOM 711 C CA . HIS A 1 98 ? 9.797 14.496 -9.510 1.00 50.78 98 HIS A CA 1
ATOM 712 C C . HIS A 1 98 ? 8.365 14.015 -9.746 1.00 50.78 98 HIS A C 1
ATOM 714 O O . HIS A 1 98 ? 7.513 14.248 -8.861 1.00 50.78 98 HIS A O 1
#

Radius of gyration: 14.4 Å; Cα contacts (8 Å, |Δi|>4): 70; chains: 1; bounding box: 37×34×36 Å

pLDDT: mean 87.31, std 13.01, range [44.75, 96.94]